Protein AF-A0AAD9LPV8-F1 (afdb_monomer_lite)

Organism: NCBI:txid4793

Sequence (96 aa):
MKLFLRDGFILDDTASGYRDHVLSLGKQAEAAVLAFLAENKATSRGSGAVLKHLRALHRSGALNAMIDRHQRLLQTTAIKDPAPGYTQNILEIVSQ

pLDDT: mean 90.33, std 5.19, range [59.62, 96.25]

Structure (mmCIF, N/CA/C/O backbone):
data_AF-A0AAD9LPV8-F1
#
_entry.id   AF-A0AAD9LPV8-F1
#
loop_
_atom_site.group_PDB
_atom_site.id
_atom_site.type_symbol
_atom_site.label_atom_id
_atom_site.label_alt_id
_atom_site.label_comp_id
_atom_site.label_asym_id
_atom_site.label_entity_id
_atom_site.label_seq_id
_atom_site.pdbx_PDB_ins_code
_atom_site.Cartn_x
_atom_site.Cartn_y
_atom_site.Cartn_z
_atom_site.occupancy
_atom_site.B_iso_or_equiv
_atom_site.auth_seq_id
_atom_site.auth_comp_id
_atom_site.auth_asym_id
_atom_site.auth_atom_id
_atom_site.pdbx_PDB_model_num
ATOM 1 N N . MET A 1 1 ? -0.651 4.773 -1.275 1.00 79.50 1 MET A N 1
ATOM 2 C CA . MET A 1 1 ? -1.715 3.779 -1.561 1.00 79.50 1 MET A CA 1
ATOM 3 C C . MET A 1 1 ? -1.192 2.452 -2.109 1.00 79.50 1 MET A C 1
ATOM 5 O O . MET A 1 1 ? -1.952 1.498 -2.113 1.00 79.50 1 MET A O 1
ATOM 9 N N . LYS A 1 2 ? 0.090 2.342 -2.500 1.00 88.25 2 LYS A N 1
ATOM 10 C CA . LYS A 1 2 ? 0.716 1.103 -3.009 1.00 88.25 2 LYS A CA 1
ATOM 11 C C . LYS A 1 2 ? 0.497 -0.131 -2.115 1.00 88.25 2 LYS A C 1
ATOM 13 O O . LYS A 1 2 ? 0.310 -1.224 -2.625 1.00 88.25 2 LYS A O 1
ATOM 18 N N . LEU A 1 3 ? 0.394 0.081 -0.801 1.00 90.19 3 LEU A N 1
ATOM 19 C CA . LEU A 1 3 ? 0.003 -0.911 0.210 1.00 90.19 3 LEU A CA 1
ATOM 20 C C . LEU A 1 3 ? -1.267 -1.720 -0.138 1.00 90.19 3 LEU A C 1
ATOM 22 O O . LEU A 1 3 ? -1.399 -2.878 0.253 1.00 90.19 3 LEU A O 1
ATOM 26 N N . PHE A 1 4 ? -2.209 -1.112 -0.860 1.00 91.50 4 PHE A N 1
ATOM 27 C CA . PHE A 1 4 ? -3.502 -1.707 -1.207 1.00 91.50 4 PHE A CA 1
ATOM 28 C C . PHE A 1 4 ? -3.491 -2.451 -2.548 1.00 91.50 4 PHE A C 1
ATOM 30 O O . PHE A 1 4 ? -4.486 -3.069 -2.914 1.00 91.50 4 PHE A O 1
ATOM 37 N N . LEU A 1 5 ? -2.358 -2.457 -3.256 1.00 93.94 5 LEU A N 1
ATOM 38 C CA . LEU A 1 5 ? -2.141 -3.314 -4.418 1.00 93.94 5 LEU A CA 1
ATOM 39 C C . LEU A 1 5 ? -1.750 -4.703 -3.900 1.00 93.94 5 LEU A C 1
ATOM 41 O O . LEU A 1 5 ? -0.653 -4.903 -3.374 1.00 93.94 5 LEU A O 1
ATOM 45 N N . ARG A 1 6 ? -2.701 -5.644 -3.937 1.00 90.75 6 ARG A N 1
ATOM 46 C CA . ARG A 1 6 ? -2.570 -6.947 -3.263 1.00 90.75 6 ARG A CA 1
ATOM 47 C C . ARG A 1 6 ? -1.458 -7.812 -3.838 1.00 90.75 6 ARG A C 1
ATOM 49 O O . ARG A 1 6 ? -0.762 -8.450 -3.053 1.00 90.75 6 ARG A O 1
ATOM 56 N N . ASP A 1 7 ? -1.290 -7.761 -5.152 1.00 91.62 7 ASP A N 1
ATOM 57 C CA . ASP A 1 7 ? -0.431 -8.672 -5.914 1.00 91.62 7 ASP A CA 1
ATOM 58 C C . ASP A 1 7 ? 0.871 -8.002 -6.384 1.00 91.62 7 ASP A C 1
ATOM 60 O O . ASP A 1 7 ? 1.625 -8.571 -7.165 1.00 91.62 7 ASP A O 1
ATOM 64 N N . GLY A 1 8 ? 1.149 -6.788 -5.898 1.00 92.38 8 GLY A N 1
ATOM 65 C CA . GLY A 1 8 ? 2.264 -5.968 -6.364 1.00 92.38 8 GLY A CA 1
ATOM 66 C C . GLY A 1 8 ? 1.896 -5.102 -7.568 1.00 92.38 8 GLY A C 1
ATOM 67 O O . GLY A 1 8 ? 0.720 -4.897 -7.874 1.00 92.38 8 GLY A O 1
ATOM 68 N N . PHE A 1 9 ? 2.912 -4.514 -8.194 1.00 93.88 9 PHE A N 1
ATOM 69 C CA . PHE A 1 9 ? 2.777 -3.678 -9.383 1.00 93.88 9 PHE A CA 1
ATOM 70 C C . PHE A 1 9 ? 4.125 -3.513 -10.084 1.00 93.88 9 PHE A C 1
ATOM 72 O O . PHE A 1 9 ? 5.172 -3.443 -9.445 1.00 93.88 9 PHE A O 1
ATOM 79 N N . ILE A 1 10 ? 4.097 -3.377 -11.405 1.00 93.69 10 ILE A N 1
ATOM 80 C CA . ILE A 1 10 ? 5.293 -3.142 -12.213 1.00 93.69 10 ILE A CA 1
ATOM 81 C C . ILE A 1 10 ? 5.116 -1.814 -12.934 1.00 93.69 10 ILE A C 1
ATOM 83 O O . ILE A 1 10 ? 4.141 -1.605 -13.654 1.00 93.69 10 ILE A O 1
ATOM 87 N N . LEU A 1 11 ? 6.065 -0.914 -12.720 1.00 93.31 11 LEU A N 1
ATOM 88 C CA . LEU A 1 11 ? 6.161 0.374 -13.376 1.00 93.31 11 LEU A CA 1
ATOM 89 C C . LEU A 1 11 ? 7.503 0.459 -14.101 1.00 93.31 11 LEU A C 1
ATOM 91 O O . LEU A 1 11 ? 8.561 0.225 -13.518 1.00 93.31 11 LEU A O 1
ATOM 95 N N . ASP A 1 12 ? 7.431 0.789 -15.385 1.00 92.88 12 ASP A N 1
ATOM 96 C CA . ASP A 1 12 ? 8.585 1.018 -16.244 1.00 92.88 12 ASP A CA 1
ATOM 97 C C . ASP A 1 12 ? 8.514 2.447 -16.773 1.00 92.88 12 ASP A C 1
ATOM 99 O O . ASP A 1 12 ? 7.619 2.778 -17.551 1.00 92.88 12 ASP A O 1
ATOM 103 N N . ASP A 1 13 ? 9.413 3.305 -16.301 1.00 91.94 13 ASP A N 1
ATOM 104 C CA . ASP A 1 13 ? 9.467 4.723 -16.655 1.00 91.94 13 ASP A CA 1
ATOM 105 C C . ASP A 1 13 ? 9.952 4.968 -18.091 1.00 91.94 13 ASP A C 1
ATOM 107 O O . ASP A 1 13 ? 9.763 6.062 -18.623 1.00 91.94 13 ASP A O 1
ATOM 111 N N . THR A 1 14 ? 10.501 3.941 -18.747 1.00 93.06 14 THR A N 1
ATOM 112 C CA . THR A 1 14 ? 10.906 3.986 -20.157 1.00 93.06 14 THR A CA 1
ATOM 113 C C . THR A 1 14 ? 9.777 3.598 -21.114 1.00 93.06 14 THR A C 1
ATOM 115 O O . THR A 1 14 ? 9.849 3.885 -22.312 1.00 93.06 14 THR A O 1
ATOM 118 N N . ALA A 1 15 ? 8.708 2.973 -20.609 1.00 93.12 15 ALA A N 1
ATOM 119 C CA . ALA A 1 15 ? 7.580 2.556 -21.429 1.00 93.12 15 ALA A CA 1
ATOM 120 C C . ALA A 1 15 ? 6.743 3.760 -21.886 1.00 93.12 15 ALA A C 1
ATOM 122 O O . ALA A 1 15 ? 6.369 4.628 -21.095 1.00 93.12 15 ALA A O 1
ATOM 123 N N . SER A 1 16 ? 6.344 3.769 -23.160 1.00 92.00 16 SER A N 1
ATOM 124 C CA . SER A 1 16 ? 5.503 4.831 -23.736 1.00 92.00 16 SER A CA 1
ATOM 125 C C . SER A 1 16 ? 4.165 5.007 -23.000 1.00 92.00 16 SER A C 1
ATOM 127 O O . SER A 1 16 ? 3.663 6.122 -22.888 1.00 92.00 16 SER A O 1
ATOM 129 N N . GLY A 1 17 ? 3.621 3.921 -22.442 1.00 93.88 17 GLY A N 1
ATOM 130 C CA . GLY A 1 17 ? 2.389 3.904 -21.647 1.00 93.88 17 GLY A CA 1
ATOM 131 C C . GLY A 1 17 ? 2.579 4.100 -20.140 1.00 93.88 17 GLY A C 1
ATOM 132 O O . GLY A 1 17 ? 1.653 3.797 -19.386 1.00 93.88 17 GLY A O 1
ATOM 133 N N . TYR A 1 18 ? 3.749 4.552 -19.669 1.00 94.25 18 TYR A N 1
ATOM 134 C CA . TYR A 1 18 ? 4.047 4.687 -18.236 1.00 94.25 18 TYR A CA 1
ATOM 135 C C . TYR A 1 18 ? 2.980 5.494 -17.483 1.00 94.25 18 TYR A C 1
ATOM 137 O O . TYR A 1 18 ? 2.456 5.044 -16.465 1.00 94.25 18 TYR A O 1
ATOM 145 N N . ARG A 1 19 ? 2.606 6.670 -18.004 1.00 94.31 19 ARG A N 1
ATOM 146 C CA . ARG A 1 19 ? 1.640 7.566 -17.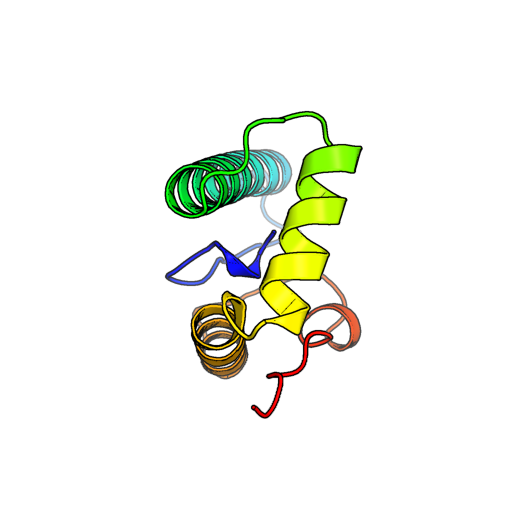343 1.00 94.31 19 ARG A CA 1
ATOM 147 C C . ARG A 1 19 ? 0.257 6.932 -17.209 1.00 94.31 19 ARG A C 1
ATOM 149 O O . ARG A 1 19 ? -0.365 7.055 -16.156 1.00 94.31 19 ARG A O 1
ATOM 156 N N . ASP A 1 20 ? -0.190 6.222 -18.239 1.00 96.25 20 ASP A N 1
ATOM 157 C CA . ASP A 1 20 ? -1.487 5.546 -18.231 1.00 96.25 20 ASP A CA 1
ATOM 158 C C . ASP A 1 20 ? -1.493 4.366 -17.255 1.00 96.25 20 ASP A C 1
ATOM 160 O O . ASP A 1 20 ? -2.458 4.186 -16.509 1.00 96.25 20 ASP A O 1
ATOM 164 N N . HIS A 1 21 ? -0.389 3.615 -17.178 1.00 93.88 21 HIS A N 1
ATOM 165 C CA . HIS A 1 21 ? -0.222 2.548 -16.189 1.00 93.88 21 HIS A CA 1
ATOM 166 C C . HIS A 1 21 ? -0.219 3.096 -14.759 1.00 93.88 21 HIS A C 1
ATOM 168 O O . HIS A 1 21 ? -0.932 2.567 -13.905 1.00 93.88 21 HIS A O 1
ATOM 174 N N . VAL A 1 22 ? 0.511 4.187 -14.498 1.00 94.00 22 VAL A N 1
ATOM 175 C CA . VAL A 1 22 ? 0.501 4.873 -13.195 1.00 94.00 22 VAL A CA 1
ATOM 176 C C . VAL A 1 22 ? -0.913 5.317 -12.828 1.00 94.00 22 VAL A C 1
ATOM 178 O O . VAL A 1 22 ? -1.350 5.097 -11.698 1.00 94.00 22 VAL A O 1
ATOM 181 N N . LEU A 1 23 ? -1.651 5.909 -13.771 1.00 95.25 23 LEU A N 1
ATOM 182 C CA . LEU A 1 23 ? -3.020 6.363 -13.535 1.00 95.25 23 LEU A CA 1
ATOM 183 C C . LEU A 1 23 ? -3.972 5.194 -13.251 1.00 95.25 23 LEU A C 1
ATOM 185 O O . LEU A 1 23 ? -4.792 5.280 -12.336 1.00 95.25 23 LEU A O 1
ATOM 189 N N . SER A 1 24 ? -3.861 4.103 -14.009 1.00 94.81 24 SER A N 1
ATOM 190 C CA . SER A 1 24 ? -4.675 2.897 -13.831 1.00 94.81 24 SER A CA 1
ATOM 191 C C . SER A 1 24 ? -4.440 2.255 -12.459 1.00 94.81 24 SER A C 1
ATOM 193 O O . SER A 1 24 ? -5.387 2.043 -11.697 1.00 94.81 24 SER A O 1
ATOM 195 N N . LEU A 1 25 ? -3.171 2.059 -12.083 1.00 94.94 25 LEU A N 1
ATOM 196 C CA . LEU A 1 25 ? -2.788 1.549 -10.764 1.00 94.94 25 LEU A CA 1
ATOM 197 C C . LEU A 1 25 ? -3.228 2.488 -9.636 1.00 94.94 25 LEU A C 1
ATOM 199 O O . LEU A 1 25 ? -3.675 2.027 -8.587 1.00 94.94 25 LEU A O 1
ATOM 203 N N . GLY A 1 26 ? -3.139 3.803 -9.854 1.00 93.88 26 GLY A N 1
ATOM 204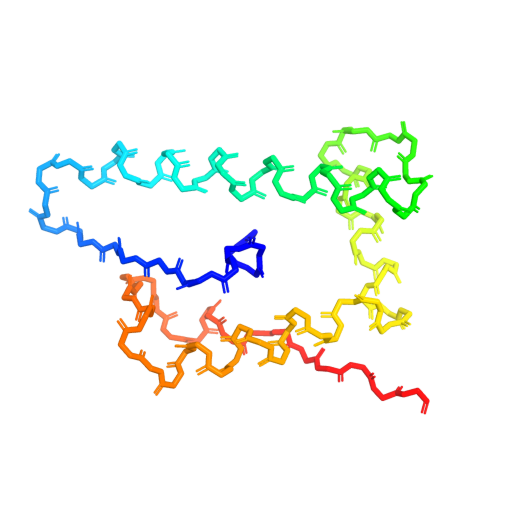 C CA . GLY A 1 26 ? -3.635 4.815 -8.924 1.00 93.88 26 GLY A CA 1
ATOM 205 C C . GLY A 1 26 ? -5.128 4.648 -8.637 1.00 93.88 26 GLY A C 1
ATOM 206 O O . GLY A 1 26 ? -5.513 4.557 -7.473 1.00 93.88 26 GLY A O 1
ATOM 207 N N . LYS A 1 27 ? -5.951 4.512 -9.686 1.00 94.88 27 LYS A N 1
ATOM 208 C CA . LYS A 1 27 ? -7.401 4.277 -9.563 1.00 94.88 27 LYS A CA 1
ATOM 209 C C . LYS A 1 27 ? -7.717 2.957 -8.859 1.00 94.88 27 LYS A C 1
ATOM 211 O O . LYS A 1 27 ? -8.603 2.915 -8.008 1.00 94.88 27 LYS A O 1
ATOM 216 N N . GLN A 1 28 ? -6.983 1.890 -9.175 1.00 95.12 28 GLN A N 1
ATOM 217 C CA . GLN A 1 28 ? -7.149 0.595 -8.512 1.00 95.12 28 GLN A CA 1
ATOM 218 C C . GLN A 1 28 ? -6.825 0.685 -7.014 1.00 95.12 28 GLN A C 1
ATOM 220 O O . GLN A 1 28 ? -7.594 0.207 -6.178 1.00 95.12 28 GLN A O 1
ATOM 225 N N . ALA A 1 29 ? -5.708 1.326 -6.661 1.00 94.06 29 ALA A N 1
ATOM 226 C CA . ALA A 1 29 ? -5.306 1.509 -5.272 1.00 94.06 29 ALA A CA 1
ATOM 227 C C . ALA A 1 29 ? -6.287 2.409 -4.501 1.00 94.06 29 ALA A C 1
ATOM 229 O O . ALA A 1 29 ? -6.570 2.152 -3.331 1.00 94.06 29 ALA A O 1
ATOM 230 N N . GLU A 1 30 ? -6.821 3.446 -5.150 1.00 92.81 30 GLU A N 1
ATOM 231 C CA . GLU A 1 30 ? -7.849 4.317 -4.580 1.00 92.81 30 GLU A CA 1
ATOM 232 C C . GLU A 1 30 ? -9.134 3.546 -4.268 1.00 92.81 30 GLU A C 1
ATOM 234 O O . GLU A 1 30 ? -9.610 3.581 -3.131 1.00 92.81 30 GLU A O 1
ATOM 239 N N . ALA A 1 31 ? -9.651 2.787 -5.238 1.00 92.62 31 ALA A N 1
ATOM 240 C CA . ALA A 1 31 ? -10.838 1.959 -5.053 1.00 92.62 31 ALA A CA 1
ATOM 241 C C . ALA A 1 31 ? -10.664 0.960 -3.897 1.00 92.62 31 ALA A C 1
ATOM 243 O O . ALA A 1 31 ? -11.552 0.829 -3.052 1.00 92.62 31 ALA A O 1
ATOM 244 N N . ALA A 1 32 ? -9.496 0.316 -3.807 1.00 93.38 32 ALA A N 1
ATOM 245 C CA . ALA A 1 32 ? -9.183 -0.625 -2.736 1.00 93.38 32 ALA A CA 1
ATOM 246 C C . ALA A 1 32 ? -9.146 0.037 -1.345 1.00 93.38 32 ALA A C 1
ATOM 248 O O . ALA A 1 32 ? -9.630 -0.542 -0.373 1.00 93.38 32 ALA A O 1
ATOM 249 N N . VAL A 1 33 ? -8.634 1.267 -1.229 1.00 91.75 33 VAL A N 1
ATOM 250 C CA . VAL A 1 33 ? -8.679 2.008 0.044 1.00 91.75 33 VAL A CA 1
ATOM 251 C C . VAL A 1 33 ? -10.091 2.395 0.427 1.00 91.75 33 VAL A C 1
ATOM 253 O O . VAL A 1 33 ? -10.446 2.277 1.597 1.00 91.75 33 VAL A O 1
ATOM 256 N N . LEU A 1 34 ? -10.901 2.857 -0.524 1.00 90.06 34 LEU A N 1
ATOM 257 C CA . LEU A 1 34 ? -12.288 3.213 -0.236 1.00 90.06 34 LEU A CA 1
ATOM 258 C C . LEU A 1 34 ? -13.096 1.990 0.215 1.00 90.06 34 LEU A C 1
ATOM 260 O O . LEU A 1 34 ? -13.876 2.110 1.160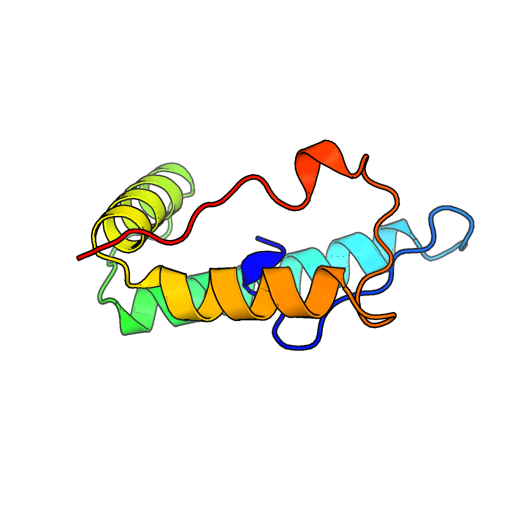 1.00 90.06 34 LEU A O 1
ATOM 264 N N . ALA A 1 35 ? -12.871 0.825 -0.398 1.00 91.56 35 ALA A N 1
ATOM 265 C CA . ALA A 1 35 ? -13.468 -0.438 0.032 1.00 91.56 35 ALA A CA 1
ATOM 266 C C . ALA A 1 35 ? -13.042 -0.805 1.464 1.00 91.56 35 ALA A C 1
ATOM 268 O O . ALA A 1 35 ? -13.893 -0.996 2.330 1.00 91.56 35 ALA A O 1
ATOM 269 N N . PHE A 1 36 ? -11.738 -0.777 1.750 1.00 91.12 36 PHE A N 1
ATOM 270 C CA . PHE A 1 36 ? -11.217 -1.054 3.090 1.00 91.12 36 PHE A CA 1
ATOM 271 C C . PHE A 1 36 ? -11.761 -0.085 4.152 1.00 91.12 36 PHE A C 1
ATOM 273 O O . PHE A 1 36 ? -12.106 -0.480 5.264 1.00 91.12 36 PHE A O 1
ATOM 280 N N . LEU A 1 37 ? -11.866 1.203 3.825 1.00 90.25 37 LEU A N 1
ATOM 281 C CA . LEU A 1 37 ? -12.442 2.198 4.725 1.00 90.25 37 LEU A CA 1
ATOM 282 C C . LEU A 1 37 ? -13.935 1.959 4.980 1.00 90.25 37 LEU A C 1
ATOM 284 O O . LEU A 1 37 ? -14.383 2.138 6.113 1.00 90.25 37 LEU A O 1
ATOM 288 N N . ALA A 1 38 ? -14.691 1.530 3.967 1.00 88.94 38 ALA A N 1
ATOM 289 C CA . ALA A 1 38 ? -16.096 1.167 4.126 1.00 88.94 38 ALA A CA 1
ATOM 290 C C . ALA A 1 38 ? -16.267 -0.048 5.055 1.00 88.94 38 ALA A C 1
ATOM 292 O O . ALA A 1 38 ? -17.106 -0.008 5.955 1.00 88.94 38 ALA A O 1
ATOM 293 N N . GLU A 1 39 ? -15.426 -1.077 4.910 1.00 90.75 39 GLU A N 1
ATOM 294 C CA . GLU A 1 39 ? -15.385 -2.241 5.813 1.00 90.75 39 GLU A CA 1
ATOM 295 C C . GLU A 1 39 ? -15.073 -1.835 7.263 1.00 90.75 39 GLU A C 1
ATOM 297 O O . GLU A 1 39 ? -15.640 -2.378 8.211 1.00 90.75 39 GLU A O 1
ATOM 302 N N . ASN A 1 40 ? -14.239 -0.807 7.441 1.00 88.12 40 ASN A N 1
ATOM 303 C CA . ASN A 1 40 ? -13.879 -0.239 8.742 1.00 88.12 40 ASN A CA 1
ATOM 304 C C . ASN A 1 40 ? -14.817 0.895 9.203 1.00 88.12 40 ASN A C 1
ATOM 306 O O . ASN A 1 40 ? -14.465 1.672 10.093 1.00 88.12 40 ASN A O 1
ATOM 310 N N . LYS A 1 41 ? -16.025 0.986 8.623 1.00 86.31 41 LYS A N 1
ATOM 311 C CA . LYS A 1 41 ? -17.105 1.914 9.013 1.00 86.31 41 LYS A CA 1
ATOM 312 C C . LYS A 1 41 ? -16.722 3.402 8.950 1.00 86.31 41 LYS A C 1
ATOM 314 O O . LYS A 1 41 ? -17.309 4.224 9.655 1.00 86.31 41 LYS A O 1
ATOM 319 N N . ALA A 1 42 ? -15.765 3.775 8.102 1.00 83.06 42 ALA A N 1
ATOM 320 C CA . ALA A 1 42 ? -15.438 5.177 7.874 1.00 83.06 42 ALA A CA 1
ATOM 321 C C . ALA A 1 42 ? -16.552 5.856 7.057 1.00 83.06 42 ALA A C 1
ATOM 323 O O . ALA A 1 42 ? -16.896 5.426 5.957 1.00 83.06 42 ALA A O 1
ATOM 324 N N . THR A 1 43 ? -17.110 6.944 7.586 1.00 76.25 43 THR A N 1
ATOM 325 C CA . THR A 1 43 ? -18.278 7.626 7.000 1.00 76.25 43 THR A CA 1
ATOM 326 C C . THR A 1 43 ? -17.915 8.762 6.042 1.00 76.25 43 THR A C 1
ATOM 328 O O . THR A 1 43 ? -18.731 9.146 5.207 1.00 76.25 43 THR A O 1
ATOM 331 N N . SER A 1 44 ? -16.694 9.302 6.125 1.00 77.44 44 SER A N 1
ATOM 332 C CA . SER A 1 44 ? -16.248 10.444 5.318 1.00 77.44 44 SER A CA 1
ATOM 333 C C . SER A 1 44 ? -15.188 10.047 4.291 1.00 77.44 44 SER A C 1
ATOM 335 O O . SER A 1 44 ? -14.188 9.413 4.627 1.00 77.44 44 SER A O 1
ATOM 337 N N . ARG A 1 45 ? -15.410 10.461 3.036 1.00 79.81 45 ARG A N 1
ATOM 338 C CA . ARG A 1 45 ? -14.572 10.133 1.866 1.00 79.81 45 ARG A CA 1
ATOM 339 C C . ARG A 1 45 ? -13.678 11.283 1.394 1.00 79.81 45 ARG A C 1
ATOM 341 O O . ARG A 1 45 ? -12.966 11.136 0.409 1.00 79.81 45 ARG A O 1
ATOM 348 N N . GLY A 1 46 ? -13.700 12.427 2.081 1.00 85.12 46 GLY A N 1
ATOM 349 C CA . GLY A 1 46 ? -12.786 13.531 1.779 1.00 85.12 46 GLY A CA 1
ATOM 350 C C . GLY A 1 46 ? -11.334 13.134 2.059 1.00 85.12 46 GLY A C 1
ATOM 351 O O . GLY A 1 46 ? -11.066 12.431 3.032 1.00 85.12 46 GLY A O 1
ATOM 352 N N . SER A 1 47 ? -10.386 13.613 1.251 1.00 83.94 47 SER A N 1
ATOM 353 C CA . SER A 1 47 ? -8.962 13.236 1.335 1.00 83.94 47 SER A CA 1
ATOM 354 C C . SER A 1 47 ? -8.363 13.392 2.743 1.00 83.94 47 SER A C 1
ATOM 356 O O . SER A 1 47 ? -7.684 12.493 3.242 1.00 83.94 47 SER A O 1
ATOM 358 N N . GLY A 1 48 ? -8.675 14.492 3.437 1.00 88.25 48 GLY A N 1
ATOM 359 C CA . GLY A 1 48 ? -8.239 14.715 4.820 1.00 88.25 48 GLY A CA 1
ATOM 360 C C . GLY A 1 48 ? -8.848 13.724 5.820 1.00 88.25 48 GLY A C 1
ATOM 361 O O . GLY A 1 48 ? -8.164 13.252 6.731 1.00 88.25 48 GLY A O 1
ATOM 362 N N . ALA A 1 49 ? -10.116 13.355 5.633 1.00 87.56 49 ALA A N 1
ATOM 363 C CA . ALA A 1 49 ? -10.792 12.380 6.483 1.00 87.56 49 ALA A CA 1
ATOM 364 C C . ALA A 1 49 ? -10.272 10.959 6.241 1.00 87.56 49 ALA A C 1
ATOM 366 O O . ALA A 1 49 ? -10.033 10.233 7.205 1.00 87.56 49 ALA A O 1
ATOM 367 N N . VAL A 1 50 ? -10.033 10.590 4.982 1.00 89.56 50 VAL A N 1
ATOM 368 C CA . VAL A 1 50 ? -9.398 9.327 4.577 1.00 89.56 50 VAL A CA 1
ATOM 369 C C . VAL A 1 50 ? -8.051 9.171 5.281 1.00 89.56 50 VAL A C 1
ATOM 371 O O . VAL A 1 50 ? -7.821 8.174 5.964 1.00 89.56 50 VAL A O 1
ATOM 374 N N . LEU A 1 51 ? -7.191 10.192 5.216 1.00 90.56 51 LEU A N 1
ATOM 375 C CA . LEU A 1 51 ? -5.888 10.165 5.882 1.00 90.56 51 LEU A CA 1
ATOM 376 C C . LEU A 1 51 ? -6.013 10.040 7.408 1.00 90.56 51 LEU A C 1
ATOM 378 O O . LEU A 1 51 ? -5.264 9.284 8.029 1.00 90.56 51 LEU A O 1
ATOM 382 N N . LYS A 1 52 ? -6.971 10.747 8.024 1.00 91.44 52 LYS A N 1
ATOM 383 C CA . LYS A 1 52 ? -7.238 10.648 9.468 1.00 91.44 52 LYS A CA 1
ATOM 384 C C . LYS A 1 52 ? -7.633 9.223 9.876 1.00 91.44 52 LYS A C 1
ATOM 386 O O . LYS A 1 52 ? -7.093 8.719 10.860 1.00 91.44 52 LYS A O 1
ATOM 391 N N . HIS A 1 53 ? -8.525 8.576 9.124 1.00 91.06 53 HIS A N 1
ATOM 392 C CA . HIS A 1 53 ? -8.954 7.202 9.401 1.00 91.06 53 HIS A CA 1
ATOM 393 C C . HIS A 1 53 ? -7.816 6.202 9.196 1.00 91.06 53 HIS A C 1
ATOM 395 O O . HIS A 1 53 ? -7.573 5.384 10.076 1.00 91.06 53 HIS A O 1
ATOM 401 N N . LEU A 1 54 ? -7.056 6.310 8.101 1.00 91.50 54 LEU A N 1
ATOM 402 C CA . LEU A 1 54 ? -5.913 5.427 7.851 1.00 91.50 54 LEU A CA 1
ATOM 403 C C . LEU A 1 54 ? -4.859 5.513 8.962 1.00 91.50 54 LEU A C 1
ATOM 405 O O . LEU A 1 54 ? -4.338 4.485 9.381 1.00 91.50 54 LEU A O 1
ATOM 409 N N . ARG A 1 55 ? -4.586 6.709 9.502 1.00 92.25 55 ARG A N 1
ATOM 410 C CA . ARG A 1 55 ? -3.690 6.864 10.664 1.00 92.25 55 ARG A CA 1
ATOM 411 C C . ARG A 1 55 ? -4.234 6.183 11.921 1.00 92.25 55 ARG A C 1
ATOM 413 O O . ARG A 1 55 ? -3.458 5.624 12.687 1.00 92.25 55 ARG A O 1
ATOM 420 N N . ALA A 1 56 ? -5.543 6.249 12.159 1.00 92.31 56 ALA A N 1
ATOM 421 C CA . ALA A 1 56 ? -6.160 5.565 13.295 1.00 92.31 56 ALA A CA 1
ATOM 422 C C . ALA A 1 56 ? -6.084 4.037 13.141 1.00 92.31 56 ALA A C 1
ATOM 424 O O . ALA A 1 56 ? -5.690 3.359 14.084 1.00 92.31 56 ALA A O 1
ATOM 425 N N . LEU A 1 57 ? -6.372 3.526 11.940 1.00 92.50 57 LEU A N 1
ATOM 426 C CA . LEU A 1 57 ? -6.292 2.102 11.602 1.00 92.50 57 LEU A CA 1
ATOM 427 C C . LEU A 1 57 ? -4.855 1.569 11.640 1.00 92.50 57 LEU A C 1
ATOM 429 O O . LEU A 1 57 ? -4.631 0.425 12.024 1.00 92.50 57 LEU A O 1
ATOM 433 N N . HIS A 1 58 ? -3.868 2.392 11.275 1.00 93.25 58 HIS A N 1
ATOM 434 C CA . HIS A 1 58 ? -2.459 2.037 11.441 1.00 93.25 58 HIS A CA 1
ATOM 435 C C . HIS A 1 58 ? -2.115 1.853 12.918 1.00 93.25 58 HIS A C 1
ATOM 437 O O . HIS A 1 58 ? -1.644 0.787 13.294 1.00 93.25 58 HIS A O 1
ATOM 443 N N . ARG A 1 59 ? -2.446 2.837 13.768 1.00 93.12 59 ARG A N 1
ATOM 444 C CA . ARG A 1 59 ? -2.194 2.764 15.218 1.00 93.12 59 ARG A CA 1
ATOM 445 C C . ARG A 1 59 ? -2.907 1.606 15.910 1.00 93.12 59 ARG A C 1
ATOM 447 O O . ARG A 1 59 ? -2.404 1.120 16.911 1.00 93.12 59 ARG A O 1
ATOM 454 N N . SER A 1 60 ? -4.063 1.175 15.410 1.00 92.75 60 SER A N 1
ATOM 455 C CA . SER A 1 60 ? -4.780 0.019 15.961 1.00 92.75 60 SER A CA 1
ATOM 456 C C . SER A 1 60 ? -4.261 -1.327 15.442 1.00 92.75 60 SER A C 1
ATOM 458 O O . SER A 1 60 ? -4.833 -2.360 15.778 1.00 92.75 60 SER A O 1
ATOM 460 N N . GLY A 1 61 ? -3.245 -1.332 14.571 1.00 93.12 61 GLY A N 1
ATOM 461 C CA . GLY A 1 61 ? -2.701 -2.536 13.941 1.00 93.12 61 GLY A CA 1
ATOM 462 C C . GLY A 1 61 ? -3.555 -3.104 12.802 1.00 93.12 61 GLY A C 1
ATOM 463 O O . GLY A 1 61 ? -3.184 -4.108 12.198 1.00 93.12 61 GLY A O 1
ATOM 464 N N . ALA A 1 62 ? -4.665 -2.459 12.427 1.00 93.00 62 ALA A N 1
ATOM 465 C CA . ALA A 1 62 ? -5.561 -2.954 11.375 1.00 93.00 62 ALA A CA 1
ATOM 466 C C . ALA A 1 62 ? -4.907 -2.954 9.978 1.00 93.00 62 ALA A C 1
ATOM 468 O O . ALA A 1 62 ? -5.362 -3.655 9.075 1.00 93.00 62 ALA A O 1
ATOM 469 N N . LEU A 1 63 ? -3.822 -2.192 9.792 1.00 93.75 63 LEU A N 1
ATOM 470 C CA . LEU A 1 63 ? -3.025 -2.215 8.561 1.00 93.75 63 LEU A CA 1
ATOM 471 C C . LEU A 1 63 ? -1.890 -3.251 8.573 1.00 93.75 63 LEU A C 1
ATOM 473 O O . LEU A 1 63 ? -1.288 -3.468 7.522 1.00 93.75 63 LEU A O 1
ATOM 477 N N . ASN A 1 64 ? -1.596 -3.902 9.705 1.00 94.50 64 ASN A N 1
ATOM 478 C CA . ASN A 1 64 ? -0.401 -4.740 9.871 1.00 94.50 64 ASN A CA 1
ATOM 479 C C . ASN A 1 64 ? -0.309 -5.853 8.825 1.00 94.50 64 ASN A C 1
ATOM 481 O O . ASN A 1 64 ? 0.732 -6.011 8.198 1.00 94.50 64 ASN A O 1
ATOM 485 N N . ALA A 1 65 ? -1.410 -6.563 8.560 1.00 92.88 65 ALA A N 1
ATOM 486 C CA . ALA A 1 65 ? -1.435 -7.632 7.559 1.00 92.88 65 ALA A CA 1
ATOM 487 C C . ALA A 1 65 ? -1.127 -7.126 6.137 1.00 92.88 65 ALA A C 1
ATOM 489 O O . ALA A 1 65 ? -0.527 -7.834 5.328 1.00 92.88 65 ALA A O 1
ATOM 490 N N . MET A 1 66 ? -1.529 -5.893 5.812 1.00 93.94 66 MET A N 1
ATOM 491 C CA . MET A 1 66 ? -1.209 -5.290 4.519 1.00 93.94 66 MET A CA 1
ATOM 492 C C . MET A 1 66 ? 0.242 -4.820 4.464 1.00 93.94 66 MET A C 1
ATOM 494 O O . MET A 1 66 ? 0.873 -4.987 3.424 1.00 93.94 66 MET A O 1
ATOM 498 N N . ILE A 1 67 ? 0.763 -4.264 5.564 1.00 94.31 67 ILE A N 1
ATOM 499 C CA . ILE A 1 67 ? 2.160 -3.812 5.681 1.00 94.31 67 ILE A CA 1
ATOM 500 C C . ILE A 1 67 ? 3.095 -5.002 5.503 1.00 94.31 67 ILE A C 1
ATOM 502 O O . ILE A 1 67 ? 3.929 -4.990 4.606 1.00 94.31 67 ILE A O 1
ATOM 506 N N . ASP A 1 68 ? 2.860 -6.063 6.262 1.00 94.50 68 ASP A N 1
ATOM 507 C CA . ASP A 1 68 ? 3.594 -7.321 6.198 1.00 94.50 68 ASP A CA 1
ATOM 508 C C . ASP A 1 68 ? 3.545 -7.953 4.790 1.00 94.50 68 ASP A C 1
ATOM 510 O O . ASP A 1 68 ? 4.571 -8.325 4.214 1.00 94.50 68 ASP A O 1
ATOM 514 N N . ARG A 1 69 ? 2.362 -7.991 4.155 1.00 94.88 69 ARG A N 1
ATOM 515 C CA . ARG A 1 69 ? 2.239 -8.449 2.759 1.00 94.88 69 ARG A CA 1
ATOM 516 C C . ARG A 1 69 ? 3.058 -7.586 1.799 1.00 94.88 69 ARG A C 1
ATOM 518 O O . ARG A 1 69 ? 3.748 -8.130 0.943 1.00 94.88 69 ARG A O 1
ATOM 525 N N . HIS A 1 70 ? 2.969 -6.264 1.910 1.00 93.44 70 HIS A N 1
ATOM 526 C CA . HIS A 1 70 ? 3.687 -5.352 1.023 1.00 93.44 70 HIS A CA 1
ATOM 527 C C . HIS A 1 70 ? 5.204 -5.464 1.200 1.00 93.44 70 HIS A C 1
ATOM 529 O O . HIS A 1 70 ? 5.926 -5.527 0.211 1.00 93.44 70 HIS A O 1
ATOM 535 N N . GLN A 1 71 ? 5.675 -5.592 2.440 1.00 92.88 71 GLN A N 1
ATOM 536 C CA . GLN A 1 71 ? 7.079 -5.839 2.760 1.00 92.88 71 GLN A CA 1
ATOM 537 C C . GLN A 1 71 ? 7.593 -7.136 2.136 1.00 92.88 71 GLN A C 1
ATOM 539 O O . GLN A 1 71 ? 8.676 -7.135 1.554 1.00 92.88 71 GLN A O 1
ATOM 544 N N . ARG A 1 72 ? 6.803 -8.219 2.170 1.00 93.38 72 ARG A N 1
ATOM 545 C CA . ARG A 1 72 ? 7.140 -9.450 1.437 1.00 93.38 72 ARG A CA 1
ATOM 546 C C . ARG A 1 72 ? 7.219 -9.225 -0.067 1.00 93.38 72 ARG A C 1
ATOM 548 O O . ARG A 1 72 ? 8.166 -9.690 -0.686 1.00 93.38 72 ARG A O 1
ATOM 555 N N . LEU A 1 73 ? 6.261 -8.506 -0.655 1.00 93.75 73 LEU A N 1
ATOM 556 C CA . LEU A 1 73 ? 6.252 -8.237 -2.097 1.00 93.75 73 LEU A CA 1
ATOM 557 C C . LEU A 1 73 ? 7.474 -7.431 -2.550 1.00 93.75 73 LEU A C 1
ATOM 559 O O . LEU A 1 73 ? 7.986 -7.698 -3.634 1.00 93.75 73 LEU A O 1
ATOM 563 N N . LEU A 1 74 ? 7.978 -6.510 -1.722 1.00 91.25 74 LEU A N 1
ATOM 564 C CA . LEU A 1 74 ? 9.207 -5.758 -2.009 1.00 91.25 74 LEU A CA 1
ATOM 565 C C . LEU A 1 74 ? 10.453 -6.653 -2.121 1.00 91.25 74 LEU A C 1
ATOM 567 O O . LEU A 1 74 ? 11.413 -6.265 -2.774 1.00 91.25 74 LEU A O 1
ATOM 571 N N . GLN A 1 75 ? 10.440 -7.847 -1.519 1.00 89.69 75 GLN A N 1
ATOM 572 C CA . GLN A 1 75 ? 11.524 -8.836 -1.637 1.00 89.69 75 GLN A CA 1
ATOM 573 C C . GLN A 1 75 ? 11.379 -9.743 -2.869 1.00 89.69 75 GLN A C 1
ATOM 575 O O . GLN A 1 75 ? 12.161 -10.673 -3.057 1.00 89.69 75 GLN A O 1
ATOM 580 N N . THR A 1 76 ? 10.363 -9.51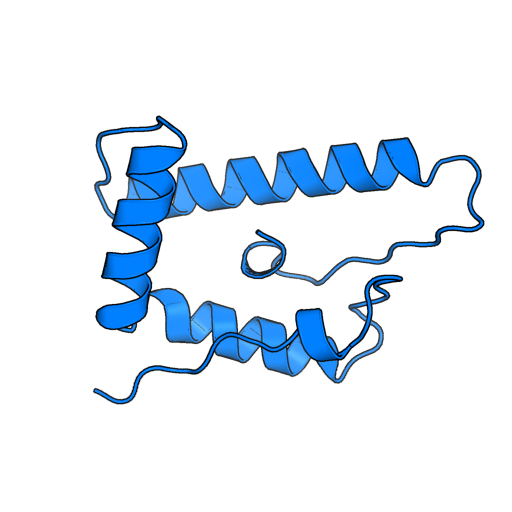2 -3.702 1.00 91.00 76 THR A N 1
ATOM 581 C CA . THR A 1 76 ? 10.067 -10.321 -4.890 1.00 91.00 76 THR A CA 1
ATOM 582 C C . THR A 1 76 ? 10.123 -9.485 -6.162 1.00 91.00 76 THR A C 1
ATOM 584 O O . THR A 1 76 ? 10.154 -8.259 -6.126 1.00 91.00 76 THR A O 1
ATOM 587 N N . THR A 1 77 ? 10.042 -10.148 -7.314 1.00 88.94 77 THR A N 1
ATOM 588 C CA . THR A 1 77 ? 9.916 -9.488 -8.621 1.00 88.94 77 THR A CA 1
A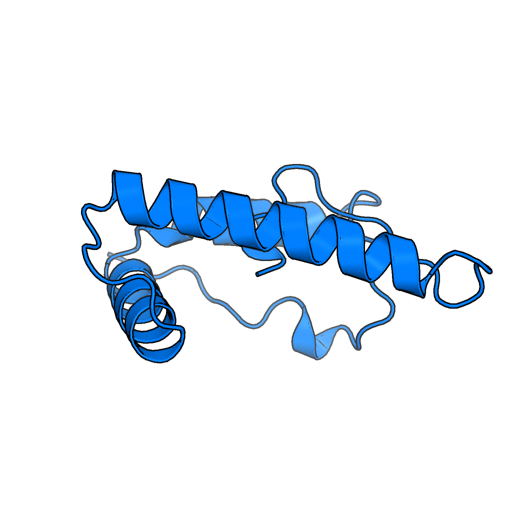TOM 589 C C . THR A 1 77 ? 8.512 -8.932 -8.900 1.00 88.94 77 THR A C 1
ATOM 591 O O . THR A 1 77 ? 8.292 -8.347 -9.958 1.00 88.94 77 THR A O 1
ATOM 594 N N . ALA A 1 78 ? 7.562 -9.080 -7.966 1.00 91.38 78 ALA A N 1
ATOM 595 C CA . ALA A 1 78 ? 6.196 -8.574 -8.106 1.00 91.38 78 ALA A CA 1
ATOM 596 C C . ALA A 1 78 ? 6.087 -7.045 -7.954 1.00 91.38 78 ALA A C 1
ATOM 598 O O . ALA A 1 78 ? 5.073 -6.466 -8.348 1.00 91.38 78 ALA A O 1
ATOM 599 N N . ILE A 1 79 ? 7.103 -6.382 -7.383 1.00 92.38 79 ILE A N 1
ATOM 600 C CA . ILE A 1 79 ? 7.185 -4.919 -7.332 1.00 92.38 79 ILE A CA 1
ATOM 601 C C . ILE A 1 79 ? 8.395 -4.440 -8.135 1.00 92.38 79 ILE A C 1
ATOM 603 O O . ILE A 1 79 ? 9.537 -4.693 -7.765 1.00 92.38 79 ILE A O 1
ATOM 607 N N . LYS A 1 80 ? 8.137 -3.691 -9.213 1.00 92.62 80 LYS A N 1
ATOM 608 C CA . LYS A 1 80 ? 9.136 -2.861 -9.904 1.00 92.62 80 LYS A CA 1
ATOM 609 C C . LYS A 1 80 ? 8.659 -1.423 -9.811 1.00 92.62 80 LYS A C 1
ATOM 611 O O . LYS A 1 80 ? 7.658 -1.061 -10.423 1.00 92.62 80 LYS A O 1
ATOM 616 N N . ASP A 1 81 ? 9.347 -0.619 -9.019 1.00 89.81 81 ASP A N 1
ATOM 617 C CA . ASP A 1 81 ? 8.945 0.752 -8.733 1.00 89.81 81 ASP A CA 1
ATOM 618 C C . ASP A 1 81 ? 10.130 1.691 -8.988 1.00 89.81 81 ASP A C 1
ATOM 620 O O . ASP A 1 81 ? 11.143 1.570 -8.297 1.00 89.81 81 ASP A O 1
ATOM 624 N N . PRO A 1 82 ? 10.024 2.615 -9.962 1.00 90.25 82 PRO A N 1
ATOM 625 C CA . PRO A 1 82 ? 11.069 3.596 -10.254 1.00 90.25 82 PRO A CA 1
ATOM 626 C C . PRO A 1 82 ? 11.347 4.559 -9.091 1.00 90.25 82 PRO A C 1
ATOM 628 O O . PRO A 1 82 ? 12.365 5.249 -9.085 1.00 90.25 82 PRO A O 1
ATOM 631 N N . ALA A 1 83 ? 10.442 4.650 -8.107 1.00 87.81 83 ALA A N 1
ATOM 632 C CA . ALA A 1 83 ? 10.645 5.498 -6.941 1.00 87.81 83 ALA A CA 1
ATOM 633 C C . ALA A 1 83 ? 11.859 5.033 -6.109 1.00 87.81 83 ALA A C 1
ATOM 635 O O . ALA A 1 83 ? 12.074 3.831 -5.965 1.00 87.81 83 ALA A O 1
ATOM 636 N N . PRO A 1 84 ? 12.619 5.944 -5.478 1.00 87.19 84 PRO A N 1
ATOM 637 C CA . PRO A 1 84 ? 13.756 5.564 -4.643 1.00 87.19 84 PRO A CA 1
ATOM 638 C C . PRO A 1 84 ? 13.367 4.596 -3.516 1.00 87.19 84 PRO A C 1
ATOM 640 O O . PRO A 1 84 ? 12.367 4.813 -2.826 1.00 87.19 84 PRO A O 1
ATOM 643 N N . GLY A 1 85 ? 14.187 3.568 -3.273 1.00 83.06 85 GLY A N 1
ATOM 644 C CA . GLY A 1 85 ? 13.881 2.486 -2.324 1.00 83.06 85 GLY A CA 1
ATOM 645 C C . GLY A 1 85 ? 13.563 2.948 -0.895 1.00 83.06 85 GLY A C 1
ATOM 646 O O . GLY A 1 85 ? 12.678 2.390 -0.251 1.00 83.06 85 GLY A O 1
ATOM 647 N N . TYR A 1 86 ? 14.185 4.036 -0.423 1.00 82.69 86 TYR A N 1
ATOM 648 C CA . TYR A 1 86 ? 13.916 4.602 0.909 1.00 82.69 86 TYR A CA 1
ATOM 649 C C . TYR A 1 86 ? 12.480 5.136 1.079 1.00 82.69 86 TYR A C 1
ATOM 651 O O . TYR A 1 86 ? 12.052 5.403 2.197 1.00 82.69 86 TYR A O 1
ATOM 659 N N . THR A 1 87 ? 11.723 5.290 -0.013 1.00 84.19 87 THR A N 1
ATOM 660 C CA . THR A 1 87 ? 10.310 5.709 0.009 1.00 84.19 87 THR A CA 1
ATOM 661 C C . THR A 1 87 ? 9.327 4.535 -0.012 1.00 84.19 87 THR A C 1
ATOM 663 O O . THR A 1 87 ? 8.130 4.738 0.193 1.00 84.19 87 THR A O 1
ATOM 666 N N . GLN A 1 88 ? 9.809 3.311 -0.260 1.00 83.56 88 GLN A N 1
ATOM 667 C CA . GLN A 1 88 ? 8.963 2.146 -0.534 1.00 83.56 88 GLN A CA 1
ATOM 668 C C . GLN A 1 88 ? 8.588 1.360 0.734 1.00 83.56 88 GLN A C 1
ATOM 670 O O . GLN A 1 88 ? 7.482 0.833 0.812 1.00 83.56 88 GLN A O 1
ATOM 675 N N . ASN A 1 89 ? 9.457 1.330 1.753 1.00 86.94 89 ASN A N 1
ATOM 676 C CA . ASN A 1 89 ? 9.238 0.588 3.004 1.00 86.94 89 ASN A CA 1
ATOM 677 C C . ASN A 1 89 ? 9.323 1.485 4.252 1.00 86.94 89 ASN A C 1
ATOM 679 O O . ASN A 1 89 ? 10.201 1.319 5.091 1.00 86.94 89 ASN A O 1
ATOM 683 N N . ILE A 1 90 ? 8.431 2.471 4.349 1.00 87.44 90 ILE A N 1
ATOM 684 C CA . ILE A 1 90 ? 8.431 3.457 5.449 1.00 87.44 90 ILE A CA 1
ATOM 685 C C . ILE A 1 90 ? 7.433 3.143 6.572 1.00 87.44 90 ILE A C 1
ATOM 687 O O . ILE A 1 90 ? 7.391 3.855 7.571 1.00 87.44 90 ILE A O 1
ATOM 691 N N . LEU A 1 91 ? 6.558 2.152 6.378 1.00 89.00 91 LEU A N 1
ATOM 692 C CA . LEU A 1 91 ? 5.517 1.807 7.343 1.00 89.00 91 LEU A CA 1
ATOM 693 C C . LEU A 1 91 ? 5.952 0.602 8.168 1.00 89.00 91 LEU A C 1
ATOM 695 O O . LEU A 1 91 ? 6.297 -0.439 7.616 1.00 89.00 91 LEU A O 1
ATOM 699 N N . GLU A 1 92 ? 5.865 0.742 9.484 1.00 90.19 92 GLU A N 1
ATOM 700 C CA . GLU A 1 92 ? 6.182 -0.316 10.438 1.00 90.19 92 GLU A CA 1
ATOM 701 C C . GLU A 1 92 ? 4.911 -1.021 10.922 1.00 90.19 92 GLU A C 1
ATOM 703 O O . GLU A 1 92 ? 3.829 -0.422 11.004 1.00 90.19 92 GLU A O 1
ATOM 708 N N . ILE A 1 93 ? 5.055 -2.308 11.239 1.00 91.19 93 ILE A N 1
ATOM 709 C CA . ILE A 1 93 ? 4.025 -3.100 11.913 1.00 91.19 93 ILE A CA 1
ATOM 710 C C . ILE A 1 93 ? 3.906 -2.587 13.347 1.00 91.19 93 ILE A C 1
ATOM 712 O O . ILE A 1 93 ? 4.906 -2.444 14.046 1.00 91.19 93 ILE A O 1
ATOM 716 N N . VAL A 1 94 ? 2.681 -2.327 13.795 1.00 91.62 94 VAL A N 1
ATOM 717 C CA . VAL A 1 94 ? 2.429 -1.903 15.176 1.00 91.62 94 VAL A CA 1
ATOM 718 C C . VAL A 1 94 ? 2.307 -3.137 16.069 1.00 91.62 94 VAL A C 1
ATOM 720 O O . VAL A 1 94 ? 1.417 -3.959 15.846 1.00 91.62 94 VAL A O 1
ATOM 723 N N . SER A 1 95 ? 3.180 -3.265 17.071 1.00 80.19 95 SER A N 1
ATOM 724 C CA . SER A 1 95 ? 3.053 -4.272 18.135 1.00 80.19 95 SER A CA 1
ATOM 725 C C . SER A 1 95 ? 1.865 -3.933 19.042 1.00 80.19 95 SER A C 1
ATOM 727 O O . SER A 1 95 ? 1.709 -2.771 19.421 1.00 80.19 95 SER A O 1
ATOM 729 N N . GLN A 1 96 ? 1.024 -4.926 19.349 1.00 59.62 96 GLN A N 1
ATOM 730 C CA . GLN A 1 96 ? -0.109 -4.782 20.274 1.00 59.62 96 GLN A CA 1
ATOM 731 C C . GLN A 1 96 ? 0.318 -4.923 21.733 1.00 59.62 96 GLN A C 1
ATOM 733 O O .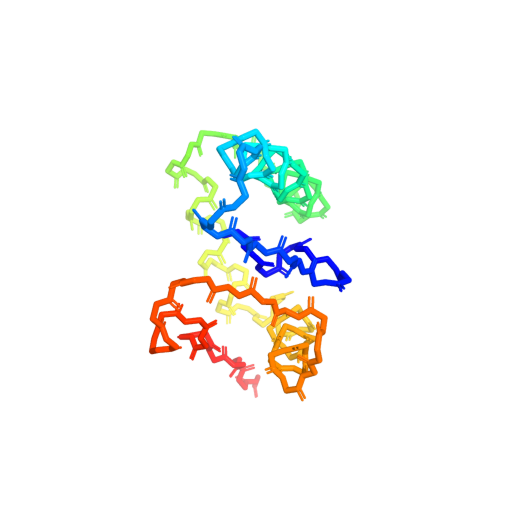 GLN A 1 96 ? 1.258 -5.708 21.990 1.00 59.62 96 GLN A O 1
#

Secondary structure (DSSP, 8-state):
-GGG-TT-EE--TTSTTHHHHHHHHHHHHHHHHHHHHHHTT----SHHHHHHHHHHHHHTTTTHHHHHHHHHHHTSTTEE--S-GGGTS-PPPPP-

Radius of gyration: 14.14 Å; chains: 1; bounding box: 32×25×44 Å

Foldseek 3Di:
DQLQVQQADAADPPDPCRVVRVVVVVVVSLVSLVVVCVVVVQDDDDPVSSVVVVVVCQQVQVSQVSLVSQVVCVVDPRYHDPDDPVVRNPRDGHDD